Protein AF-A0A955P7E9-F1 (afdb_monomer)

Foldseek 3Di:
DVLCVPQPDDQLSSQQVLCCVLPVHGDDPVSSVVLSVCCVVPNDVVSSVVSVVVSVVVPDD

Mean predicted aligned error: 6.73 Å

pLDDT: mean 79.19, std 15.54, range [36.12, 92.5]

Radius of gyration: 11.13 Å; Cα contacts (8 Å, |Δi|>4): 45; chains: 1; bounding box: 24×24×37 Å

Secondary structure (DSSP, 8-state):
-HHHHHH-S-HHHHHHHHHHHHHSSPPPHHHHHHHHHHHHHH-HHHHHHHHHHHHHHHS--

Solvent-accessible surface area (backbone atoms only — not comparable to full-atom values): 3592 Å² total; per-residue (Å²): 116,66,56,56,76,74,44,44,90,47,66,68,51,30,49,38,52,49,31,35,74,74,71,72,38,73,62,52,75,69,53,45,54,52,49,50,52,43,28,74,75,65,31,62,70,54,44,55,49,51,56,52,54,56,50,61,64,71,71,68,134

Nearest PDB structures (foldseek):
  6kgx-assembly1_b4  TM=8.520E-01  e=6.304E-01  Porphyridium purpureum
  7y4l-assembly1_b7  TM=8.921E-01  e=9.033E-01  Porphyridium purpureum
  8imm-assembly1_4  TM=7.567E-01  e=4.960E-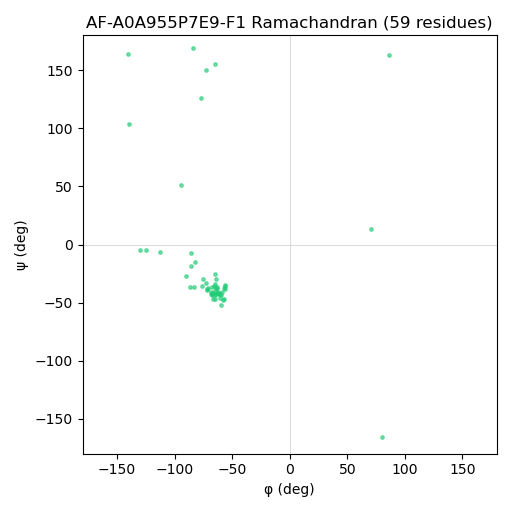01  Anthocerotibacter panamensis
  7ext-assembly1_N1  TM=7.894E-01  e=1.081E+00  Picosynechococcus sp. PCC 7002

Structure (mmCIF, N/CA/C/O backbone):
data_AF-A0A955P7E9-F1
#
_entry.id   AF-A0A955P7E9-F1
#
loop_
_atom_site.group_PDB
_atom_site.id
_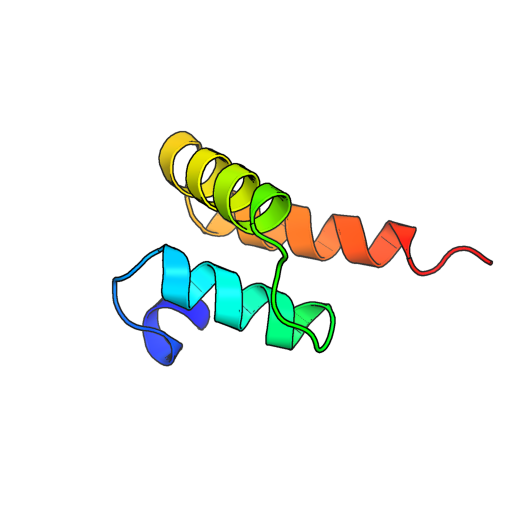atom_site.type_symbol
_atom_site.label_atom_id
_atom_site.label_alt_id
_atom_site.label_comp_id
_atom_site.label_asym_id
_atom_site.label_entity_id
_atom_site.label_seq_id
_atom_site.pdbx_PDB_ins_code
_atom_site.Cartn_x
_atom_site.Cartn_y
_atom_site.Cartn_z
_atom_site.occupancy
_atom_site.B_iso_or_equiv
_atom_site.auth_seq_id
_atom_site.auth_comp_id
_atom_site.auth_asym_id
_atom_site.auth_atom_id
_atom_site.pdbx_PDB_model_num
ATOM 1 N N . GLN A 1 1 ? -14.426 -4.078 1.936 1.00 56.28 1 GLN A N 1
ATOM 2 C CA . GLN A 1 1 ? -14.989 -4.629 3.185 1.00 56.28 1 GLN A CA 1
ATOM 3 C C . GLN A 1 1 ? -14.245 -5.896 3.608 1.00 56.28 1 GLN A C 1
ATOM 5 O O . GLN A 1 1 ? -13.637 -5.852 4.660 1.00 56.28 1 GLN A O 1
ATOM 10 N N . ARG A 1 2 ? -14.111 -6.919 2.746 1.00 60.47 2 ARG A N 1
ATOM 11 C CA . ARG A 1 2 ? -13.404 -8.180 3.067 1.00 60.47 2 ARG A CA 1
ATOM 12 C C . ARG A 1 2 ? -11.942 -8.072 3.539 1.00 60.47 2 ARG A C 1
ATOM 14 O O . ARG A 1 2 ? -11.539 -8.821 4.407 1.00 60.47 2 ARG A O 1
ATOM 21 N N . LEU A 1 3 ? -11.152 -7.135 3.011 1.00 58.56 3 LEU A N 1
ATOM 22 C CA . LEU A 1 3 ? -9.728 -6.998 3.370 1.00 58.56 3 LEU A CA 1
ATOM 23 C C . LEU A 1 3 ? -9.479 -6.654 4.848 1.00 58.56 3 LEU A C 1
ATOM 25 O O . LEU A 1 3 ? -8.532 -7.160 5.434 1.00 58.56 3 LEU A O 1
ATOM 29 N N . VAL A 1 4 ? -10.338 -5.830 5.451 1.00 60.44 4 VAL A N 1
ATOM 30 C CA . VAL A 1 4 ? -10.229 -5.465 6.876 1.00 60.44 4 VAL A CA 1
ATOM 31 C C . VAL A 1 4 ? -10.636 -6.639 7.770 1.00 60.44 4 VAL A C 1
ATOM 33 O O . VAL A 1 4 ? -10.086 -6.819 8.850 1.00 60.44 4 VAL A O 1
ATOM 36 N N . GLU A 1 5 ? -11.591 -7.449 7.311 1.00 60.12 5 GLU A N 1
ATOM 37 C CA . GLU A 1 5 ? -12.079 -8.630 8.028 1.00 60.12 5 GLU A CA 1
ATOM 38 C C . GLU A 1 5 ? -11.086 -9.806 7.938 1.00 60.12 5 GLU A C 1
ATOM 40 O O . GLU A 1 5 ? -10.916 -10.520 8.922 1.00 60.12 5 GLU A O 1
ATOM 45 N N . ASP A 1 6 ? -10.394 -9.965 6.800 1.00 57.16 6 ASP A N 1
ATOM 46 C CA . ASP A 1 6 ? -9.494 -11.096 6.525 1.00 57.16 6 ASP A CA 1
ATOM 47 C C . ASP A 1 6 ? -8.026 -10.854 6.967 1.00 57.16 6 ASP A C 1
ATOM 49 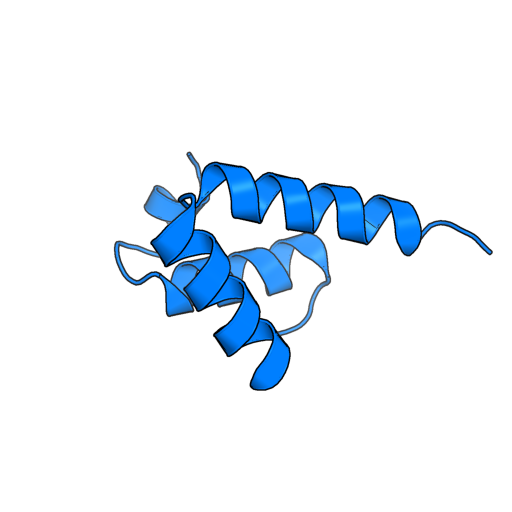O O . ASP A 1 6 ? -7.331 -11.823 7.269 1.00 57.16 6 ASP A O 1
ATOM 53 N N . ALA A 1 7 ? -7.534 -9.603 7.020 1.00 60.44 7 ALA A N 1
ATOM 54 C CA . ALA A 1 7 ? -6.132 -9.282 7.363 1.00 60.44 7 ALA A CA 1
ATOM 55 C C . ALA A 1 7 ? -5.935 -8.547 8.708 1.00 60.44 7 ALA A C 1
ATOM 57 O O . ALA A 1 7 ? -4.804 -8.348 9.137 1.00 60.44 7 ALA A O 1
ATOM 58 N N . GLY A 1 8 ? -7.006 -8.144 9.403 1.00 61.62 8 GLY A N 1
ATOM 59 C CA . GLY A 1 8 ? -6.895 -7.346 10.632 1.00 61.62 8 GLY A CA 1
ATOM 60 C C . GLY A 1 8 ? -6.659 -5.854 10.360 1.00 61.62 8 GLY A C 1
ATOM 61 O O . GLY A 1 8 ? -6.897 -5.379 9.256 1.00 61.62 8 GLY A O 1
ATOM 62 N N . ALA A 1 9 ? -6.257 -5.079 11.376 1.00 67.56 9 ALA A N 1
ATOM 63 C CA . ALA A 1 9 ? -6.160 -3.611 11.296 1.00 67.56 9 ALA A CA 1
ATOM 64 C C . ALA A 1 9 ? -4.830 -3.077 10.726 1.00 67.56 9 ALA A C 1
ATOM 66 O O . ALA A 1 9 ? -4.723 -1.869 10.513 1.00 67.56 9 ALA A O 1
ATOM 67 N N . ASP A 1 10 ? -3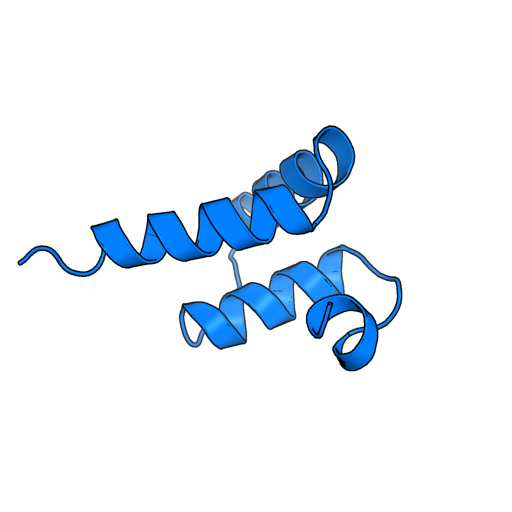.835 -3.941 10.502 1.00 82.12 10 ASP A N 1
ATOM 68 C CA . ASP A 1 10 ? -2.540 -3.524 9.964 1.00 82.12 10 ASP A CA 1
ATOM 69 C C . ASP A 1 10 ? -2.637 -3.284 8.449 1.00 82.12 10 ASP A C 1
ATOM 71 O O . ASP A 1 10 ? -3.105 -4.129 7.681 1.00 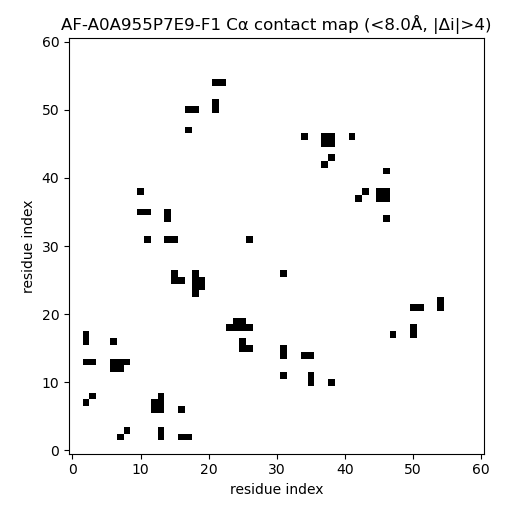82.12 10 ASP A O 1
ATOM 75 N N . VAL A 1 11 ? -2.225 -2.092 8.022 1.00 84.38 11 VAL A N 1
ATOM 76 C CA . VAL A 1 11 ? -2.287 -1.657 6.625 1.00 84.38 11 VAL A CA 1
ATOM 77 C C . VAL A 1 11 ? -1.325 -2.468 5.758 1.00 84.38 11 VAL A C 1
ATOM 79 O O . VAL A 1 11 ? -1.678 -2.796 4.623 1.00 84.38 11 VAL A O 1
ATOM 82 N N . SER A 1 12 ? -0.152 -2.838 6.276 1.00 86.94 12 SER A N 1
ATOM 83 C CA . SER A 1 12 ? 0.847 -3.589 5.511 1.00 86.94 12 SER A CA 1
ATOM 84 C C . SER A 1 12 ? 0.350 -5.008 5.208 1.00 86.94 12 SER A C 1
ATOM 86 O O . SER A 1 12 ? 0.407 -5.449 4.058 1.00 86.94 12 SER A O 1
ATOM 88 N N . ASP A 1 13 ? -0.267 -5.676 6.188 1.00 87.81 13 ASP A N 1
ATOM 89 C CA . ASP A 1 13 ? -0.869 -7.008 6.014 1.00 87.81 13 ASP A CA 1
ATOM 90 C C . ASP A 1 13 ? -2.051 -6.983 5.029 1.00 87.81 13 ASP A C 1
ATOM 92 O O . ASP A 1 13 ? -2.199 -7.872 4.181 1.00 87.81 13 ASP A O 1
ATOM 96 N N . GLN A 1 14 ? -2.882 -5.934 5.087 1.00 86.94 14 GLN A N 1
ATOM 97 C CA . GLN A 1 14 ? -3.960 -5.722 4.117 1.00 86.94 14 GLN A CA 1
ATOM 98 C C . GLN A 1 14 ? -3.410 -5.536 2.696 1.00 86.94 14 GLN A C 1
ATOM 100 O O . GLN A 1 14 ? -3.946 -6.102 1.741 1.00 86.94 14 GLN A O 1
ATOM 105 N N . ILE A 1 15 ? -2.335 -4.765 2.527 1.00 90.44 15 ILE A N 1
ATOM 106 C CA . ILE A 1 15 ? -1.712 -4.557 1.216 1.00 90.44 15 ILE A CA 1
ATOM 107 C C . ILE A 1 15 ? -1.133 -5.868 0.684 1.00 90.44 15 ILE A C 1
ATOM 109 O O . ILE A 1 15 ? -1.406 -6.228 -0.463 1.00 90.44 15 ILE A O 1
ATOM 113 N N . GLU A 1 16 ? -0.400 -6.621 1.504 1.00 90.69 16 GLU A N 1
ATOM 114 C CA . GLU A 1 16 ? 0.127 -7.925 1.103 1.00 90.69 16 GLU A CA 1
ATOM 115 C C . GLU A 1 16 ? -0.973 -8.888 0.656 1.00 90.69 16 GLU A C 1
ATOM 117 O O . GLU A 1 16 ? -0.850 -9.537 -0.390 1.00 90.69 16 GLU A O 1
ATOM 122 N N . LEU A 1 17 ? -2.056 -8.987 1.433 1.00 88.50 17 LEU A N 1
ATOM 123 C CA . LEU A 1 17 ? -3.185 -9.842 1.088 1.00 88.50 17 LEU A CA 1
ATOM 124 C C . LEU A 1 17 ? -3.837 -9.383 -0.222 1.00 88.50 17 LEU A C 1
ATOM 126 O O . LEU A 1 17 ? -4.142 -10.215 -1.075 1.00 88.50 17 LEU A O 1
ATOM 130 N N . ALA A 1 18 ? -4.001 -8.075 -0.426 1.00 88.88 18 ALA A N 1
ATOM 131 C CA . ALA A 1 18 ? -4.557 -7.535 -1.664 1.00 88.88 18 ALA A CA 1
ATOM 132 C C . ALA A 1 18 ? -3.696 -7.890 -2.886 1.00 88.88 18 ALA A C 1
ATOM 134 O O . ALA A 1 18 ? -4.241 -8.283 -3.915 1.00 88.88 18 ALA A O 1
ATOM 135 N N . PHE A 1 19 ? -2.368 -7.814 -2.775 1.00 90.69 19 PHE A N 1
ATOM 136 C CA . PHE A 1 19 ? -1.443 -8.222 -3.838 1.00 90.69 19 PHE A CA 1
ATOM 137 C C . PHE A 1 19 ? -1.505 -9.725 -4.122 1.00 90.69 19 PHE A C 1
ATOM 139 O O . PHE A 1 19 ? -1.580 -10.123 -5.287 1.00 90.69 19 PHE A O 1
ATOM 146 N N . LYS A 1 20 ? -1.571 -10.564 -3.083 1.00 89.00 20 LYS A N 1
ATOM 147 C CA . LYS A 1 20 ? -1.738 -12.018 -3.246 1.00 89.00 20 LYS A CA 1
ATOM 148 C C . LYS A 1 20 ? -3.062 -12.356 -3.934 1.00 89.00 20 LYS A C 1
ATOM 150 O O . LYS A 1 20 ? -3.082 -13.203 -4.820 1.00 89.00 20 LYS A O 1
ATOM 155 N N . LEU A 1 21 ? -4.149 -11.674 -3.575 1.00 86.94 21 LEU A N 1
ATOM 156 C CA . LEU A 1 21 ? -5.471 -11.895 -4.171 1.00 86.94 21 LEU A CA 1
ATOM 157 C C . LEU A 1 21 ? -5.577 -11.370 -5.609 1.00 86.94 21 LEU A C 1
ATOM 159 O O . LEU A 1 21 ? -6.230 -12.001 -6.435 1.00 86.94 21 LEU A O 1
ATOM 163 N N . ALA A 1 22 ? -4.961 -10.226 -5.905 1.00 86.31 22 ALA A N 1
ATOM 164 C CA . ALA A 1 22 ? -5.073 -9.560 -7.200 1.00 86.31 22 ALA A CA 1
ATOM 165 C C . ALA A 1 22 ? -4.055 -10.070 -8.233 1.00 86.31 22 ALA A C 1
ATOM 167 O O . ALA A 1 22 ? -4.385 -10.169 -9.408 1.00 86.31 22 ALA A O 1
ATOM 168 N N . PHE A 1 23 ? -2.831 -10.393 -7.803 1.00 86.06 23 PHE A N 1
ATOM 169 C CA . PHE A 1 23 ? -1.704 -10.727 -8.684 1.00 86.06 23 PHE A CA 1
ATOM 170 C C . PHE A 1 23 ? -1.056 -12.086 -8.384 1.00 86.06 23 PHE A C 1
ATOM 172 O O . PHE A 1 23 ? -0.132 -12.486 -9.089 1.00 86.06 23 PHE A O 1
ATOM 179 N N . GLY A 1 24 ? -1.478 -12.796 -7.331 1.00 88.75 24 GLY A N 1
ATOM 180 C CA . GLY A 1 24 ? -0.908 -14.099 -6.967 1.00 88.75 24 GLY A CA 1
ATOM 181 C C . GLY A 1 24 ? 0.518 -14.045 -6.403 1.00 88.75 24 GLY A C 1
ATOM 182 O O . GLY A 1 24 ? 1.169 -15.082 -6.303 1.00 88.75 24 GLY A O 1
ATOM 183 N N . ARG A 1 25 ? 1.021 -12.859 -6.034 1.00 91.25 25 ARG A N 1
ATOM 184 C CA . ARG A 1 25 ? 2.368 -12.657 -5.474 1.00 91.25 25 ARG A CA 1
ATOM 185 C C . ARG A 1 25 ? 2.364 -11.633 -4.345 1.00 91.25 25 ARG A C 1
ATOM 187 O O . ARG A 1 25 ? 1.434 -10.843 -4.237 1.00 91.25 25 ARG A O 1
ATOM 194 N N . SER A 1 26 ? 3.429 -11.606 -3.552 1.00 89.62 26 SER A N 1
ATOM 195 C CA . SER A 1 26 ? 3.69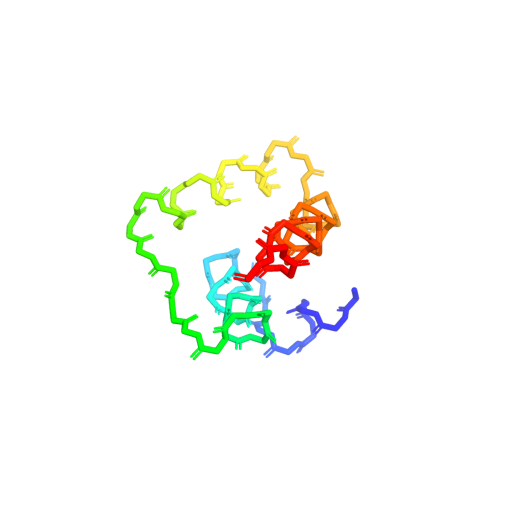0 -10.491 -2.637 1.00 89.62 26 SER A CA 1
ATOM 196 C C . SER A 1 26 ? 4.139 -9.233 -3.405 1.00 89.62 26 SER A C 1
ATOM 198 O O . SER A 1 26 ? 4.741 -9.361 -4.484 1.00 89.62 26 SER A O 1
ATOM 200 N N . PRO A 1 27 ? 3.851 -8.026 -2.885 1.00 91.06 27 PRO A N 1
ATOM 201 C CA . PRO A 1 27 ? 4.429 -6.792 -3.409 1.00 91.06 27 PRO A CA 1
ATOM 202 C C . PRO A 1 27 ? 5.946 -6.781 -3.180 1.00 91.06 27 PRO A C 1
ATOM 204 O O . PRO A 1 27 ? 6.442 -7.440 -2.266 1.00 91.06 27 PRO A O 1
ATOM 207 N N . CYS A 1 28 ? 6.691 -6.036 -3.995 1.00 92.50 28 CYS A N 1
ATOM 208 C CA . CYS A 1 28 ? 8.065 -5.668 -3.643 1.00 92.50 28 CYS A CA 1
ATOM 209 C C . CYS A 1 28 ? 8.084 -4.426 -2.732 1.00 92.50 28 CYS A C 1
ATOM 211 O O . CYS A 1 28 ? 7.072 -3.741 -2.587 1.00 92.50 28 CYS A O 1
ATOM 213 N N . ASP A 1 29 ? 9.240 -4.094 -2.152 1.00 90.75 29 ASP A N 1
ATOM 214 C CA . ASP A 1 29 ? 9.364 -3.008 -1.164 1.00 90.75 29 ASP A CA 1
ATOM 215 C C . ASP A 1 29 ? 8.865 -1.646 -1.680 1.00 90.75 29 ASP A C 1
ATOM 217 O O . ASP A 1 29 ? 8.228 -0.880 -0.951 1.00 90.75 29 ASP A O 1
ATOM 221 N N . THR A 1 30 ? 9.115 -1.335 -2.955 1.00 90.12 30 THR A N 1
ATOM 222 C CA . THR A 1 30 ? 8.662 -0.079 -3.572 1.00 90.12 30 THR A CA 1
ATOM 223 C C . THR A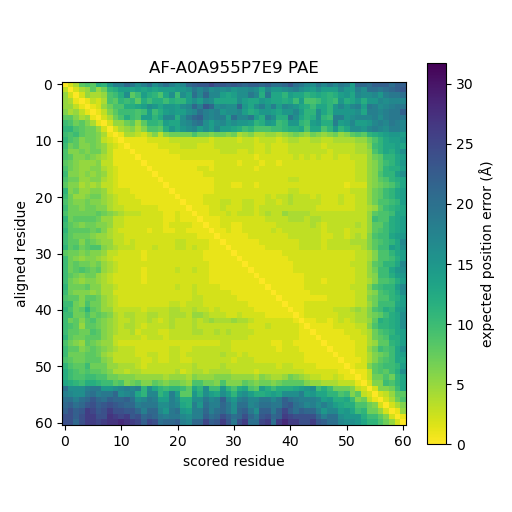 1 30 ? 7.151 -0.054 -3.794 1.00 90.12 30 THR A C 1
ATOM 225 O O . THR A 1 30 ? 6.519 0.988 -3.600 1.00 90.12 30 THR A O 1
ATOM 228 N N . GLU A 1 31 ? 6.557 -1.188 -4.169 1.00 91.62 31 GLU A N 1
ATOM 229 C CA . GLU A 1 31 ? 5.108 -1.345 -4.318 1.00 91.62 31 GLU A CA 1
ATOM 230 C C . GLU A 1 31 ? 4.402 -1.262 -2.968 1.00 91.62 31 GLU A C 1
ATOM 232 O O . GLU A 1 31 ? 3.400 -0.557 -2.859 1.00 91.62 31 GLU A O 1
ATOM 237 N N . LEU A 1 32 ? 4.955 -1.918 -1.944 1.00 91.25 32 LEU A N 1
ATOM 238 C CA . LEU A 1 32 ? 4.440 -1.878 -0.579 1.00 91.25 32 LEU A CA 1
ATOM 239 C C . LEU A 1 32 ? 4.444 -0.441 -0.052 1.00 91.25 32 LEU A C 1
ATOM 241 O O . LEU A 1 32 ? 3.393 0.076 0.313 1.00 91.25 32 LEU A O 1
ATOM 245 N N . THR A 1 33 ? 5.583 0.250 -0.144 1.00 91.81 33 THR A N 1
ATOM 246 C CA . THR A 1 33 ? 5.708 1.650 0.294 1.00 91.81 33 THR A CA 1
ATOM 247 C C . THR A 1 33 ? 4.730 2.568 -0.450 1.00 91.81 33 THR A C 1
ATOM 249 O O . THR A 1 33 ? 4.114 3.464 0.130 1.00 91.81 33 THR A O 1
ATOM 252 N N . SER A 1 34 ? 4.558 2.369 -1.760 1.00 90.50 34 SER A N 1
ATOM 253 C CA . SER A 1 34 ? 3.633 3.177 -2.567 1.00 90.50 34 SER A CA 1
ATOM 254 C C . SER A 1 34 ? 2.172 2.916 -2.197 1.00 90.50 34 SER A C 1
ATOM 256 O O . SER A 1 34 ? 1.377 3.853 -2.106 1.00 90.50 34 SER A O 1
ATOM 258 N N . ALA A 1 35 ? 1.820 1.653 -1.955 1.00 91.31 35 ALA A N 1
ATOM 259 C CA . ALA A 1 35 ? 0.493 1.252 -1.518 1.00 91.31 35 ALA A CA 1
ATOM 260 C C . ALA A 1 35 ? 0.180 1.768 -0.107 1.00 91.31 35 ALA A C 1
ATOM 262 O O . ALA A 1 35 ? -0.908 2.298 0.105 1.00 91.31 35 ALA A O 1
ATOM 263 N N . GLU A 1 36 ? 1.131 1.710 0.826 1.00 92.44 36 GLU A N 1
ATOM 264 C CA . GLU A 1 36 ? 0.985 2.266 2.176 1.00 92.44 36 GLU A CA 1
ATOM 265 C C . GLU A 1 36 ? 0.729 3.769 2.126 1.00 92.44 36 GLU A C 1
ATOM 267 O O . GLU A 1 36 ? -0.207 4.260 2.755 1.00 92.44 36 GLU A O 1
ATOM 272 N N . ASN A 1 37 ? 1.499 4.506 1.321 1.00 91.81 37 ASN A N 1
ATOM 273 C CA . ASN A 1 37 ? 1.275 5.937 1.118 1.00 91.81 37 ASN A CA 1
ATOM 274 C C . ASN A 1 37 ? -0.121 6.219 0.548 1.00 91.81 37 ASN A C 1
ATOM 276 O O . ASN A 1 37 ? -0.816 7.114 1.029 1.00 91.81 37 ASN A O 1
ATOM 280 N N . LEU A 1 38 ? -0.565 5.432 -0.436 1.00 89.50 38 LEU A N 1
ATOM 281 C CA . LEU A 1 38 ? -1.884 5.586 -1.043 1.00 89.50 38 LEU A CA 1
ATOM 282 C C . LEU A 1 38 ? -3.016 5.295 -0.044 1.00 89.50 38 LEU A C 1
ATOM 284 O O . LEU A 1 38 ? -3.989 6.050 0.018 1.00 89.50 38 LEU A O 1
ATOM 288 N N . VAL A 1 39 ? -2.890 4.230 0.752 1.00 90.44 39 VAL A N 1
ATOM 289 C CA . VAL A 1 39 ? -3.867 3.866 1.789 1.00 90.44 39 VAL A CA 1
ATOM 290 C C . VAL A 1 39 ? -3.895 4.913 2.899 1.00 90.44 39 VAL A C 1
ATOM 292 O O . VAL A 1 39 ? -4.978 5.316 3.314 1.00 90.44 39 VAL A O 1
ATOM 295 N N . ASN A 1 40 ? -2.742 5.416 3.337 1.00 87.50 40 ASN A N 1
ATOM 296 C CA . ASN A 1 40 ? -2.675 6.464 4.355 1.00 87.50 40 ASN A CA 1
ATOM 297 C C . ASN A 1 40 ? -3.262 7.795 3.862 1.00 87.50 40 ASN A C 1
ATOM 299 O O . ASN A 1 40 ? -3.891 8.515 4.634 1.00 87.50 40 ASN A O 1
ATOM 303 N N . GLN A 1 41 ? -3.085 8.122 2.579 1.00 89.94 41 GLN A N 1
ATOM 304 C CA . GLN A 1 41 ? -3.545 9.390 2.015 1.00 89.94 41 GLN A CA 1
ATOM 305 C C . GLN A 1 41 ? -5.026 9.375 1.606 1.00 89.94 41 GLN A C 1
ATOM 307 O O . GLN A 1 41 ? -5.711 10.387 1.754 1.00 89.94 41 GLN A O 1
ATOM 312 N N . TYR A 1 42 ? -5.528 8.249 1.089 1.00 88.69 42 TYR A N 1
ATOM 313 C CA . TYR A 1 42 ? -6.859 8.168 0.470 1.00 88.69 42 TYR A CA 1
ATOM 314 C C . TYR A 1 42 ? -7.732 7.012 0.974 1.00 88.69 42 TYR A C 1
ATOM 316 O O . TYR A 1 42 ? -8.903 6.907 0.601 1.00 88.69 42 TYR A O 1
ATOM 324 N N . GLY A 1 43 ? -7.187 6.147 1.825 1.00 87.00 43 GLY A N 1
ATOM 325 C CA . GLY A 1 43 ? -7.874 4.995 2.388 1.00 87.00 43 GLY A CA 1
ATOM 326 C C . GLY A 1 43 ? -7.821 3.740 1.515 1.00 87.00 43 GLY A C 1
ATOM 327 O O . GLY A 1 43 ? -7.582 3.756 0.304 1.00 87.00 43 GLY A O 1
ATOM 328 N N . LEU A 1 44 ? -8.133 2.617 2.159 1.00 85.38 44 LEU A N 1
ATOM 329 C CA . LEU A 1 44 ? -8.151 1.289 1.549 1.00 85.38 44 LEU A CA 1
ATOM 330 C C . LEU A 1 44 ? -9.068 1.146 0.310 1.00 85.38 44 LEU A C 1
ATOM 332 O O . LEU A 1 44 ? -8.690 0.421 -0.612 1.00 85.38 44 LEU A O 1
ATOM 336 N N . PRO A 1 45 ? -10.244 1.811 0.212 1.00 85.81 45 PRO A N 1
ATOM 337 C CA . PRO A 1 45 ? -11.105 1.690 -0.969 1.00 85.81 45 PRO A CA 1
ATOM 338 C C . PRO A 1 45 ? -10.458 2.206 -2.260 1.00 85.81 45 PRO A C 1
ATOM 340 O O . PRO A 1 45 ? -10.630 1.597 -3.317 1.00 85.81 45 PRO A O 1
ATOM 343 N N . ILE A 1 46 ? -9.704 3.307 -2.179 1.00 86.94 46 ILE A N 1
ATOM 344 C CA . ILE A 1 46 ? -8.996 3.880 -3.331 1.00 86.94 46 ILE A CA 1
ATOM 345 C C . ILE A 1 46 ? -7.866 2.949 -3.764 1.00 86.94 46 ILE A C 1
ATOM 347 O O . ILE A 1 46 ? -7.736 2.667 -4.954 1.00 86.94 46 ILE A O 1
ATOM 351 N N . PHE A 1 47 ? -7.124 2.390 -2.807 1.00 89.31 47 PHE A N 1
ATOM 352 C CA . PHE A 1 47 ? -6.122 1.364 -3.084 1.00 89.31 47 PHE A CA 1
ATOM 353 C C . PHE A 1 47 ? -6.716 0.125 -3.772 1.00 89.31 47 PHE A C 1
ATOM 355 O O . PHE A 1 47 ? -6.219 -0.284 -4.818 1.00 89.31 47 PHE A O 1
ATOM 362 N N . CYS A 1 48 ? -7.831 -0.421 -3.271 1.00 86.38 48 CYS A N 1
ATOM 363 C CA . CYS A 1 48 ? -8.500 -1.566 -3.906 1.00 86.38 48 CYS A CA 1
ATOM 364 C C . CYS A 1 48 ? -8.889 -1.270 -5.364 1.00 86.38 48 CYS A C 1
ATOM 366 O O . CYS A 1 48 ? -8.790 -2.141 -6.228 1.00 86.38 48 CYS A O 1
ATOM 368 N N . ARG A 1 49 ? -9.312 -0.033 -5.654 1.00 86.00 49 ARG A N 1
ATOM 369 C CA . ARG A 1 49 ? -9.655 0.390 -7.015 1.00 86.00 49 ARG A CA 1
ATOM 370 C C . ARG A 1 49 ? -8.425 0.550 -7.905 1.00 8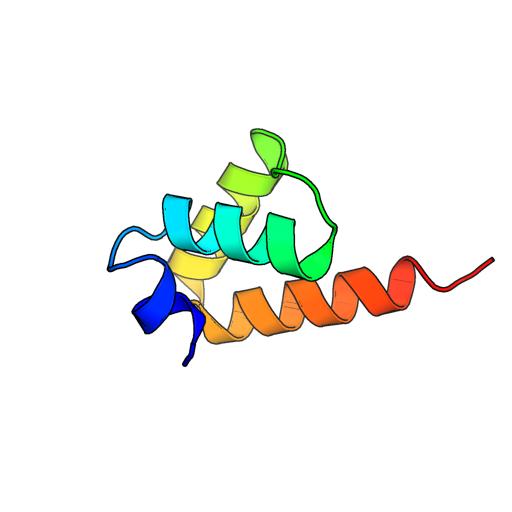6.00 49 ARG A C 1
ATOM 372 O O . ARG A 1 49 ? -8.471 0.146 -9.061 1.00 86.00 49 ARG A O 1
ATOM 379 N N . ALA A 1 50 ? -7.327 1.080 -7.368 1.00 86.50 50 ALA A N 1
ATOM 380 C CA . ALA A 1 50 ? -6.051 1.144 -8.074 1.00 86.50 50 ALA A CA 1
ATOM 381 C C . ALA A 1 50 ? -5.540 -0.260 -8.442 1.00 86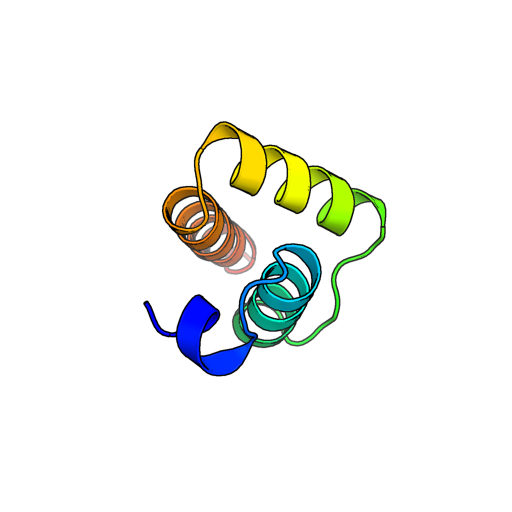.50 50 ALA A C 1
ATOM 383 O O . ALA A 1 50 ? -5.139 -0.480 -9.580 1.00 86.50 50 ALA A O 1
ATOM 384 N N . MET A 1 51 ? -5.648 -1.224 -7.523 1.00 84.19 51 MET A N 1
ATOM 385 C CA . MET A 1 51 ? -5.287 -2.629 -7.757 1.00 84.19 51 MET A CA 1
ATOM 386 C C . MET A 1 51 ? -6.160 -3.300 -8.826 1.00 84.19 51 MET A C 1
ATOM 388 O O . MET A 1 51 ? -5.665 -4.088 -9.631 1.00 84.19 51 MET A O 1
ATOM 392 N N . PHE A 1 52 ? -7.456 -2.979 -8.865 1.00 79.69 52 PHE A N 1
ATOM 393 C CA . PHE A 1 52 ? -8.358 -3.474 -9.907 1.00 79.69 52 PHE A CA 1
ATOM 394 C C . PHE A 1 52 ? -7.998 -2.897 -11.286 1.00 79.69 52 PHE A C 1
ATOM 396 O O . PHE A 1 52 ? -7.821 -3.652 -12.237 1.00 79.69 52 PHE A O 1
ATOM 403 N N . ASN A 1 53 ? -7.779 -1.581 -11.375 1.00 76.31 53 ASN A N 1
ATOM 404 C CA . ASN A 1 53 ? -7.381 -0.917 -12.623 1.00 76.31 53 ASN A CA 1
ATOM 405 C C . ASN A 1 53 ? -5.992 -1.368 -13.114 1.00 76.31 53 ASN A C 1
ATOM 407 O O . ASN A 1 53 ? -5.750 -1.459 -14.315 1.00 76.31 53 ASN A O 1
ATOM 411 N N . ALA A 1 54 ? -5.065 -1.665 -12.200 1.00 73.81 54 ALA A N 1
ATOM 412 C CA . ALA A 1 54 ? -3.745 -2.188 -12.549 1.00 73.81 54 ALA A CA 1
ATOM 413 C C . ALA A 1 54 ? -3.825 -3.577 -13.212 1.00 73.81 54 ALA A C 1
ATOM 415 O O . ALA A 1 54 ? -2.997 -3.899 -14.062 1.00 73.81 54 ALA A O 1
ATOM 416 N N . ASN A 1 55 ? -4.844 -4.378 -12.880 1.00 58.69 55 ASN A N 1
ATOM 417 C CA . ASN A 1 55 ? -5.108 -5.656 -13.546 1.00 58.69 55 ASN A CA 1
ATOM 418 C C . ASN A 1 55 ? -5.733 -5.503 -14.940 1.00 58.69 55 ASN A C 1
ATOM 420 O O . ASN A 1 55 ? -5.457 -6.330 -15.807 1.00 58.69 55 ASN A O 1
ATOM 424 N N . GLU A 1 56 ? -6.514 -4.448 -15.201 1.00 52.09 56 GLU A N 1
ATOM 425 C CA . GLU A 1 56 ? -7.043 -4.169 -16.550 1.00 52.09 56 GLU A CA 1
ATOM 426 C C . GLU A 1 56 ? -5.923 -3.840 -17.552 1.00 52.09 56 GLU A C 1
ATOM 428 O O . GLU A 1 56 ? -6.069 -4.093 -18.745 1.00 52.09 56 GLU A O 1
ATOM 433 N N . PHE A 1 57 ? -4.779 -3.338 -17.071 1.00 51.50 57 PHE A N 1
ATOM 434 C CA . PHE A 1 57 ? -3.599 -3.064 -17.898 1.00 51.50 57 PHE A CA 1
ATOM 435 C C . PHE A 1 57 ? -2.668 -4.268 -18.098 1.00 51.50 57 PHE A C 1
ATOM 437 O O . PHE A 1 57 ? -1.881 -4.262 -19.042 1.00 51.50 57 PHE A O 1
ATOM 444 N N . LEU A 1 58 ? -2.761 -5.310 -17.263 1.00 50.75 58 LEU A N 1
ATOM 445 C CA . LEU A 1 58 ? -2.037 -6.575 -17.471 1.00 50.75 58 LEU A CA 1
ATOM 446 C C . LEU A 1 58 ? -2.754 -7.510 -18.461 1.00 50.75 58 LEU A C 1
ATOM 448 O O . LEU A 1 58 ? -2.129 -8.423 -18.992 1.00 50.75 58 LEU A O 1
ATOM 452 N N . TYR A 1 59 ? -4.031 -7.255 -18.766 1.00 48.12 59 TYR A N 1
ATOM 453 C CA . TYR A 1 59 ? -4.791 -7.922 -19.830 1.00 48.12 59 TYR A CA 1
ATOM 454 C C . TYR A 1 59 ? -4.753 -7.132 -21.147 1.00 48.12 59 TYR A C 1
ATOM 456 O O . TYR A 1 59 ? -5.788 -6.877 -21.758 1.00 48.12 59 TYR A O 1
ATOM 464 N N . VAL A 1 60 ? -3.568 -6.740 -21.623 1.00 36.53 60 VAL A N 1
ATOM 465 C CA . VAL A 1 60 ? -3.421 -6.285 -23.015 1.00 36.53 60 VAL A CA 1
ATOM 466 C C . VAL A 1 60 ? -2.114 -6.813 -23.621 1.00 36.53 60 VAL A C 1
ATOM 468 O O . VAL A 1 60 ? -1.047 -6.238 -23.408 1.00 36.53 60 VAL A O 1
ATOM 471 N N . ASN A 1 61 ? -2.287 -7.848 -24.458 1.00 36.12 61 ASN A N 1
ATOM 472 C CA . ASN A 1 61 ? -1.351 -8.601 -25.320 1.00 36.12 61 ASN A CA 1
ATOM 473 C C . ASN A 1 61 ? -0.702 -9.856 -24.733 1.00 36.12 61 ASN A C 1
ATOM 475 O O . ASN A 1 61 ? 0.343 -9.748 -24.060 1.00 36.12 61 ASN A O 1
#

Sequence (61 aa):
QRLVEDAGADVSDQIELAFKLAFGRSPCDTELTSAENLVNQYGLPIFCRAMFNANEFLYVN